Protein AF-X1D8L3-F1 (afdb_monomer_lite)

Secondary structure (DSSP, 8-state):
-HHHHHHHHHHTTSS--GGG--EEEEGGGHHHHHHHHHHTTTT-S-EEEES---

pLDDT: mean 81.24, std 8.23, range [52.66, 92.0]

Structure (mmCIF, N/CA/C/O backbone):
data_AF-X1D8L3-F1
#
_entry.id   AF-X1D8L3-F1
#
loop_
_atom_site.g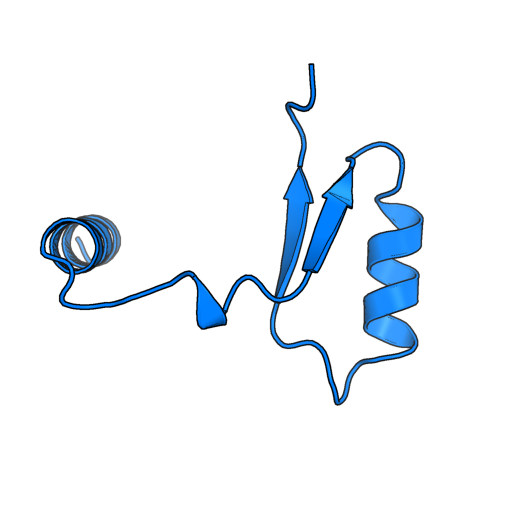roup_PDB
_atom_site.id
_atom_site.type_symbol
_atom_site.label_atom_id
_atom_site.label_alt_id
_atom_site.label_comp_id
_atom_site.label_asym_id
_atom_site.label_entity_id
_atom_site.label_seq_id
_atom_site.pdbx_PDB_ins_code
_atom_site.Cartn_x
_atom_site.Cartn_y
_atom_site.Cartn_z
_atom_site.occupancy
_atom_site.B_iso_or_equiv
_atom_site.auth_seq_id
_atom_site.auth_comp_id
_atom_site.auth_asym_id
_atom_site.auth_atom_id
_atom_site.pdbx_PDB_model_num
ATOM 1 N N . ASP A 1 1 ? 15.190 10.486 -11.787 1.00 75.12 1 ASP A N 1
ATOM 2 C CA . ASP A 1 1 ? 15.868 9.278 -12.303 1.00 75.1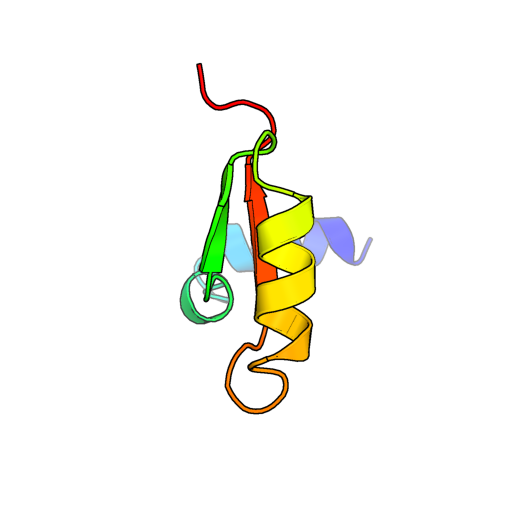2 1 ASP A CA 1
ATOM 3 C C . ASP A 1 1 ? 15.616 8.034 -11.458 1.00 75.12 1 ASP A C 1
ATOM 5 O O . ASP A 1 1 ? 15.161 7.041 -12.014 1.00 75.12 1 ASP A O 1
ATOM 9 N N . ASP A 1 2 ? 15.777 8.089 -10.132 1.00 85.69 2 ASP A N 1
ATOM 10 C CA . ASP A 1 2 ? 15.606 6.922 -9.239 1.00 85.69 2 ASP A CA 1
ATOM 11 C C . ASP A 1 2 ? 14.238 6.230 -9.322 1.00 85.69 2 ASP A C 1
ATOM 13 O O . ASP A 1 2 ? 14.155 5.004 -9.297 1.00 85.69 2 ASP A O 1
ATOM 17 N N . TYR A 1 3 ? 13.160 7.002 -9.482 1.00 86.31 3 TYR A N 1
ATOM 18 C CA . TYR A 1 3 ? 11.810 6.459 -9.660 1.00 86.31 3 TYR A CA 1
ATOM 19 C C . TYR A 1 3 ? 11.693 5.577 -10.912 1.00 86.31 3 TYR A C 1
ATOM 21 O O . TYR A 1 3 ? 11.201 4.454 -10.837 1.00 86.31 3 TYR A O 1
ATOM 29 N N . ASN A 1 4 ? 12.212 6.052 -12.049 1.00 91.00 4 ASN A N 1
ATOM 30 C CA . ASN A 1 4 ? 12.193 5.295 -13.302 1.00 91.00 4 ASN A CA 1
ATOM 31 C C . ASN A 1 4 ? 13.020 4.017 -13.164 1.00 91.00 4 ASN A C 1
ATOM 33 O O . ASN A 1 4 ? 12.608 2.954 -13.624 1.00 91.00 4 ASN A O 1
ATOM 37 N N . LYS A 1 5 ? 14.154 4.096 -12.456 1.00 90.06 5 LYS A N 1
ATOM 38 C CA . LYS A 1 5 ? 14.982 2.919 -12.213 1.00 90.06 5 LYS A CA 1
ATOM 39 C C . LYS A 1 5 ? 14.293 1.888 -11.322 1.00 90.06 5 LYS A C 1
ATOM 41 O O . LYS A 1 5 ? 14.420 0.691 -11.565 1.00 90.06 5 LYS A O 1
ATOM 46 N N . ALA A 1 6 ? 13.554 2.341 -10.312 1.00 87.94 6 ALA A N 1
ATOM 47 C CA . ALA A 1 6 ? 12.763 1.467 -9.458 1.00 87.94 6 ALA A CA 1
ATOM 48 C C . ALA A 1 6 ? 11.663 0.745 -10.253 1.00 87.94 6 ALA A C 1
ATOM 50 O O . ALA A 1 6 ? 11.501 -0.459 -10.072 1.00 87.94 6 ALA A O 1
ATOM 51 N N . ILE A 1 7 ? 10.978 1.437 -11.174 1.00 88.69 7 ILE A N 1
ATOM 52 C CA . ILE A 1 7 ? 9.989 0.814 -12.069 1.00 88.69 7 ILE A CA 1
ATOM 53 C C . ILE A 1 7 ? 10.643 -0.274 -12.921 1.00 88.69 7 ILE A C 1
ATOM 55 O O . ILE A 1 7 ? 10.174 -1.406 -12.905 1.00 88.69 7 ILE A O 1
ATOM 59 N N . GLU A 1 8 ? 11.764 0.019 -13.587 1.00 90.88 8 GLU A N 1
ATOM 60 C CA . GLU A 1 8 ? 12.464 -0.973 -14.419 1.00 90.88 8 GLU A CA 1
ATOM 61 C C . GLU A 1 8 ? 12.832 -2.246 -13.641 1.00 90.88 8 GLU A C 1
ATOM 63 O O . GLU A 1 8 ? 12.768 -3.353 -14.173 1.00 90.88 8 GLU A O 1
ATOM 68 N N . LEU A 1 9 ? 13.245 -2.105 -12.379 1.00 89.06 9 LEU A N 1
ATOM 69 C CA . LEU A 1 9 ? 13.627 -3.235 -11.530 1.00 89.06 9 LEU A CA 1
ATOM 70 C C . LEU A 1 9 ? 12.421 -4.078 -11.096 1.00 89.06 9 LEU A C 1
ATOM 72 O O . LEU A 1 9 ? 12.550 -5.300 -10.973 1.00 89.06 9 LEU A O 1
ATOM 76 N N . VAL A 1 10 ? 11.271 -3.439 -10.882 1.00 88.00 10 VAL A N 1
ATOM 77 C CA . VAL A 1 10 ? 10.001 -4.104 -10.565 1.00 88.00 10 VAL A CA 1
ATOM 78 C C . VAL A 1 10 ? 9.449 -4.811 -11.804 1.00 88.00 10 VAL A C 1
ATOM 80 O O . VAL A 1 10 ? 9.142 -6.000 -11.733 1.00 88.00 10 VAL A O 1
ATOM 83 N N . ASP A 1 11 ? 9.434 -4.139 -12.957 1.00 87.88 11 ASP A N 1
ATOM 84 C CA . ASP A 1 11 ? 8.981 -4.698 -14.238 1.00 87.88 11 ASP A CA 1
ATOM 85 C C . ASP A 1 11 ? 9.847 -5.884 -14.677 1.00 87.88 11 ASP A C 1
ATOM 87 O O . ASP A 1 11 ? 9.343 -6.914 -15.130 1.00 87.88 11 ASP A O 1
ATOM 91 N N . ALA A 1 12 ? 11.164 -5.793 -14.467 1.00 92.00 12 ALA A N 1
ATOM 92 C CA . ALA A 1 12 ? 12.099 -6.884 -14.722 1.00 92.00 12 ALA A CA 1
ATOM 93 C C . ALA A 1 12 ? 12.019 -8.027 -13.688 1.00 92.00 12 ALA A C 1
ATOM 95 O O . ALA A 1 12 ? 12.845 -8.942 -13.743 1.00 92.00 12 ALA A O 1
ATOM 96 N N . LYS A 1 13 ? 11.076 -7.980 -12.732 1.00 85.94 13 LYS A N 1
ATOM 97 C CA . LYS A 1 13 ? 10.896 -8.944 -11.629 1.00 85.94 13 LYS A CA 1
ATOM 98 C C . LYS A 1 13 ? 12.148 -9.159 -10.770 1.00 85.94 13 LYS A C 1
ATOM 100 O O . LYS A 1 13 ? 12.294 -10.193 -10.123 1.00 85.94 13 LYS A O 1
ATOM 105 N N . LYS A 1 14 ? 13.065 -8.187 -10.756 1.00 87.44 14 LYS A N 1
ATOM 106 C CA . LYS A 1 14 ? 14.277 -8.219 -9.922 1.00 87.44 14 LYS A CA 1
ATOM 107 C C . LYS A 1 14 ? 13.992 -7.780 -8.488 1.00 87.44 14 LYS A C 1
ATOM 109 O O . LYS A 1 14 ? 14.766 -8.103 -7.593 1.00 87.44 14 LYS A O 1
ATOM 114 N N . ILE A 1 15 ? 12.897 -7.048 -8.279 1.00 85.12 15 ILE A N 1
ATOM 115 C CA . ILE A 1 15 ? 12.409 -6.607 -6.972 1.00 85.12 15 ILE A CA 1
ATOM 116 C C . ILE A 1 15 ? 10.917 -6.937 -6.872 1.00 85.12 15 ILE A C 1
ATOM 118 O O . ILE A 1 15 ? 10.124 -6.452 -7.676 1.00 85.12 15 ILE A O 1
ATOM 122 N N . THR A 1 16 ? 10.527 -7.717 -5.861 1.00 81.94 16 THR A N 1
ATOM 123 C CA . THR A 1 16 ? 9.118 -8.027 -5.574 1.00 81.94 16 THR A CA 1
ATOM 124 C C . THR A 1 16 ? 8.606 -7.121 -4.460 1.00 81.94 16 THR A C 1
ATOM 126 O O . THR A 1 16 ? 9.083 -7.193 -3.329 1.00 81.94 16 THR A O 1
ATOM 129 N N . LEU A 1 17 ? 7.623 -6.272 -4.768 1.00 80.44 17 LEU A N 1
ATOM 130 C CA . LEU A 1 17 ? 7.020 -5.347 -3.797 1.00 80.44 17 LEU A CA 1
ATOM 131 C C . LEU A 1 17 ? 5.853 -5.961 -3.012 1.00 80.44 17 LEU A C 1
ATOM 133 O O . LEU A 1 17 ? 5.481 -5.431 -1.969 1.00 80.44 17 LEU A O 1
ATOM 137 N N . GLU A 1 18 ? 5.298 -7.076 -3.490 1.00 75.31 18 GLU A N 1
ATOM 138 C CA . GLU A 1 18 ? 4.127 -7.748 -2.909 1.00 75.31 18 GLU A CA 1
ATOM 139 C C . GLU A 1 18 ? 4.282 -8.085 -1.413 1.00 75.31 18 GLU A C 1
ATOM 141 O O . GLU A 1 18 ? 3.354 -7.800 -0.659 1.00 75.31 18 GLU A O 1
ATOM 146 N N . PRO A 1 19 ? 5.435 -8.580 -0.908 1.00 77.56 19 PRO A N 1
ATOM 147 C CA . PRO A 1 19 ? 5.588 -8.876 0.521 1.00 77.56 19 PRO A CA 1
ATOM 148 C C . PRO A 1 19 ? 5.500 -7.640 1.425 1.00 77.56 19 PRO A C 1
ATOM 150 O O . PRO A 1 19 ? 5.213 -7.757 2.615 1.00 77.56 19 PRO A O 1
ATOM 153 N N . LEU A 1 20 ? 5.742 -6.446 0.873 1.00 74.56 20 LEU A N 1
ATOM 154 C CA . LEU A 1 20 ? 5.612 -5.186 1.600 1.00 74.56 20 LEU A CA 1
ATOM 155 C C . LEU A 1 20 ? 4.155 -4.708 1.662 1.00 74.56 20 LEU A C 1
ATOM 157 O O . LEU A 1 20 ? 3.862 -3.805 2.435 1.00 74.56 20 LEU A O 1
ATOM 161 N N . MET A 1 21 ? 3.239 -5.279 0.876 1.00 73.44 21 MET A N 1
ATOM 162 C CA . MET A 1 21 ? 1.814 -4.929 0.852 1.00 73.44 21 MET A CA 1
ATOM 163 C C . MET A 1 21 ? 1.043 -5.682 1.937 1.00 73.44 21 MET A C 1
ATOM 165 O O . MET A 1 21 ? 0.221 -6.550 1.667 1.00 73.44 21 MET A O 1
ATOM 169 N N . THR A 1 22 ? 1.352 -5.380 3.199 1.00 69.50 22 THR A N 1
ATOM 170 C CA . THR A 1 22 ? 0.893 -6.186 4.341 1.00 69.50 22 THR A CA 1
ATOM 171 C C . THR A 1 22 ? -0.599 -6.022 4.642 1.00 69.50 22 THR A C 1
ATOM 173 O O . THR A 1 22 ? -1.214 -6.963 5.135 1.00 69.50 22 THR A O 1
ATOM 176 N N . MET A 1 23 ? -1.187 -4.848 4.383 1.00 79.94 23 MET A N 1
ATOM 177 C CA . MET A 1 23 ? -2.592 -4.556 4.698 1.00 79.94 23 MET A CA 1
ATOM 178 C C . MET A 1 23 ? -3.201 -3.542 3.733 1.00 79.94 23 MET A C 1
ATOM 180 O O . MET A 1 23 ? -2.583 -2.515 3.463 1.00 79.94 23 MET A O 1
ATOM 184 N N . HIS A 1 24 ? -4.438 -3.792 3.305 1.00 83.38 24 HIS A N 1
ATOM 185 C CA . HIS A 1 24 ? -5.244 -2.886 2.486 1.00 83.38 24 HIS A CA 1
ATOM 186 C C . HIS A 1 24 ? -6.531 -2.512 3.222 1.00 83.38 24 HIS A C 1
ATOM 188 O O . HIS A 1 24 ? -7.150 -3.360 3.867 1.00 83.38 24 HIS A O 1
ATOM 194 N N . PHE A 1 25 ? -6.928 -1.247 3.119 1.00 84.88 25 PHE A N 1
ATOM 195 C CA . PHE A 1 25 ? -8.194 -0.736 3.630 1.00 84.88 25 PHE A CA 1
ATOM 196 C C . PHE A 1 25 ? -8.935 0.013 2.520 1.00 84.88 25 PHE A C 1
ATOM 198 O O . PHE A 1 25 ? -8.299 0.767 1.780 1.00 84.88 25 PHE A O 1
ATOM 205 N N . PRO A 1 26 ? -10.265 -0.133 2.410 1.00 87.06 26 PRO A N 1
ATOM 206 C CA . PRO A 1 26 ? -11.044 0.736 1.542 1.00 87.06 26 PRO A CA 1
ATOM 207 C C . PRO A 1 26 ? -10.964 2.180 2.049 1.00 87.06 26 PRO A C 1
ATOM 209 O O . PRO A 1 26 ? -10.839 2.419 3.253 1.00 87.06 26 PRO A O 1
ATOM 212 N N . PHE A 1 27 ? -11.059 3.153 1.142 1.00 86.06 27 PHE A N 1
ATOM 213 C CA . PHE A 1 27 ? -10.988 4.574 1.498 1.00 86.06 27 PHE A CA 1
ATOM 214 C C . PHE A 1 27 ? -12.018 4.996 2.554 1.00 86.06 27 PHE A C 1
ATOM 216 O O . PHE A 1 27 ? -11.698 5.787 3.440 1.00 86.06 27 PHE A O 1
ATOM 223 N N . GLU A 1 28 ? -13.217 4.414 2.525 1.00 86.81 28 GLU A N 1
ATOM 224 C CA . GLU A 1 28 ? -14.268 4.650 3.526 1.00 86.81 28 GLU A CA 1
ATOM 225 C C . GLU A 1 28 ? -13.810 4.316 4.958 1.00 86.81 28 GLU A C 1
ATOM 227 O O . GLU A 1 28 ? -14.217 4.964 5.923 1.00 86.81 28 GLU A O 1
ATOM 232 N N . ASP A 1 29 ? -12.889 3.359 5.093 1.00 87.88 29 ASP A N 1
ATOM 233 C CA . ASP A 1 29 ? -12.333 2.887 6.358 1.00 87.88 29 ASP A CA 1
ATOM 234 C C . ASP A 1 29 ? -10.958 3.495 6.679 1.00 87.88 29 ASP A C 1
ATOM 236 O O . ASP A 1 29 ? -10.225 2.967 7.520 1.00 87.88 29 ASP A O 1
ATOM 240 N N . TYR A 1 30 ? -10.606 4.639 6.084 1.00 85.19 30 TYR A N 1
ATOM 241 C CA . TYR A 1 30 ? -9.339 5.337 6.340 1.00 85.19 30 TYR A CA 1
ATOM 242 C C . TYR A 1 30 ? -9.040 5.491 7.839 1.00 85.19 30 TYR A C 1
ATOM 244 O O . TYR A 1 30 ? -7.947 5.167 8.293 1.00 85.19 30 TYR A O 1
ATOM 252 N N . ASN A 1 31 ? -10.029 5.878 8.651 1.00 86.19 31 ASN A N 1
ATOM 253 C CA . ASN A 1 31 ? -9.855 6.004 10.104 1.00 86.19 31 ASN A CA 1
ATOM 254 C C . ASN A 1 31 ? -9.513 4.669 10.791 1.00 86.19 31 ASN A C 1
ATOM 256 O O . ASN A 1 31 ? -8.722 4.640 11.737 1.00 86.19 31 ASN A O 1
ATOM 260 N N . LYS A 1 32 ? -10.074 3.549 10.312 1.00 85.69 32 LYS A N 1
ATOM 261 C CA . LYS A 1 32 ? -9.732 2.215 10.823 1.00 85.69 32 LYS A CA 1
ATOM 262 C C . LYS A 1 32 ? -8.299 1.842 10.454 1.00 85.69 32 LYS A C 1
ATOM 264 O O . LYS A 1 32 ? -7.634 1.213 11.271 1.00 85.69 32 LYS A O 1
ATOM 269 N N . ALA A 1 33 ? -7.807 2.274 9.290 1.00 85.75 33 ALA A N 1
ATOM 270 C CA . ALA A 1 33 ? -6.417 2.072 8.888 1.00 85.75 33 ALA A CA 1
ATOM 271 C C . ALA A 1 33 ? -5.442 2.735 9.879 1.00 85.75 33 ALA A C 1
ATOM 273 O O . ALA A 1 33 ? -4.497 2.089 10.327 1.00 85.75 33 ALA A O 1
ATOM 274 N N . TYR A 1 34 ? -5.711 3.976 10.309 1.00 84.75 34 TYR A N 1
ATOM 275 C CA . TYR A 1 34 ? -4.890 4.655 11.327 1.00 84.75 34 TYR A CA 1
ATOM 276 C C . TYR A 1 34 ? -4.925 3.957 12.674 1.00 84.75 34 TYR A C 1
ATOM 278 O O . TYR A 1 34 ? -3.878 3.727 13.276 1.00 84.75 34 TYR A O 1
ATOM 286 N N . LYS A 1 35 ? -6.122 3.579 13.133 1.00 86.25 35 LYS A N 1
ATOM 287 C CA . LYS A 1 35 ? -6.265 2.842 14.388 1.00 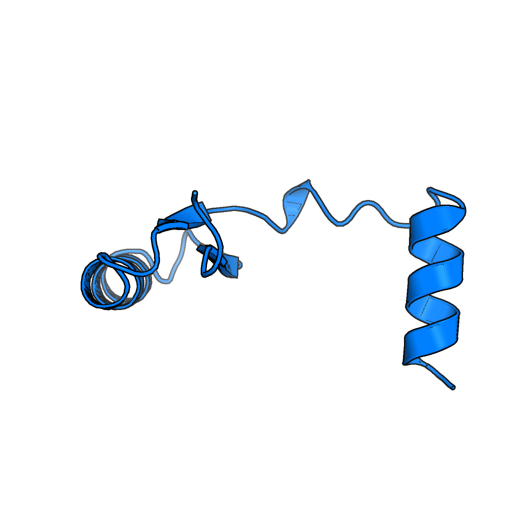86.25 35 LYS A CA 1
ATOM 288 C C . LYS A 1 35 ? -5.528 1.501 14.338 1.00 86.25 35 LYS A C 1
ATOM 290 O O . LYS A 1 35 ? -4.879 1.117 15.299 1.00 86.25 35 LYS A O 1
ATOM 295 N N . PHE A 1 36 ? -5.569 0.818 13.198 1.00 83.88 36 PHE A N 1
ATOM 296 C CA . PHE A 1 36 ? -4.867 -0.445 13.001 1.00 83.88 36 PHE A CA 1
ATOM 297 C C . PHE A 1 36 ? -3.341 -0.291 13.040 1.00 83.88 36 PHE A C 1
ATOM 299 O O . PHE A 1 36 ? -2.664 -1.155 13.595 1.00 83.88 36 PHE A O 1
ATOM 306 N N . ILE A 1 37 ? -2.796 0.796 12.480 1.00 83.25 37 ILE A N 1
ATOM 307 C CA . ILE A 1 37 ? -1.369 1.126 12.610 1.00 83.25 37 ILE A CA 1
ATOM 308 C C . ILE A 1 37 ? -1.026 1.349 14.081 1.00 83.25 37 ILE A C 1
ATOM 310 O O . ILE A 1 37 ? -0.020 0.824 14.545 1.00 83.25 37 ILE A O 1
ATOM 314 N N . ASP A 1 38 ? -1.862 2.088 14.813 1.00 83.44 38 ASP A N 1
ATOM 315 C CA . ASP A 1 38 ? -1.611 2.41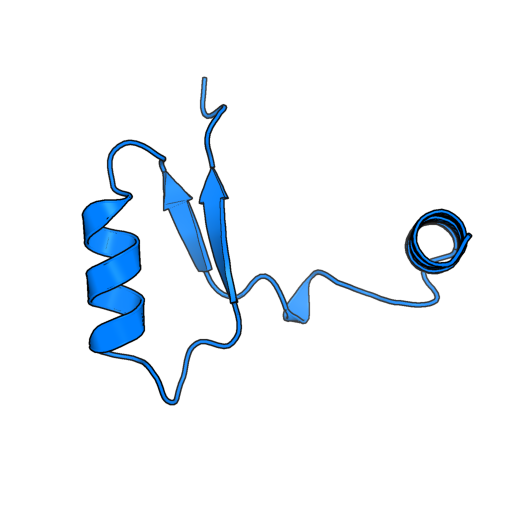5 16.217 1.00 83.44 38 ASP A CA 1
ATOM 316 C C . ASP A 1 38 ? -1.646 1.174 17.125 1.00 83.44 38 ASP A C 1
ATOM 318 O O . ASP A 1 38 ? -0.737 0.965 17.928 1.00 83.44 38 ASP A O 1
ATOM 322 N N . ASP A 1 39 ? -2.633 0.300 16.917 1.00 83.94 39 ASP A N 1
ATOM 323 C CA . ASP A 1 39 ? -2.825 -0.936 17.681 1.00 83.94 39 ASP A CA 1
ATOM 324 C C . ASP A 1 39 ? -1.781 -2.020 17.339 1.00 83.94 39 ASP A C 1
ATOM 326 O O . ASP A 1 39 ? -1.542 -2.933 18.134 1.00 83.94 39 ASP A O 1
ATOM 330 N N . LYS A 1 40 ? -1.176 -1.973 16.142 1.00 77.69 40 LYS A N 1
ATOM 331 C CA . LYS A 1 40 ? -0.279 -3.026 15.627 1.00 77.69 40 LYS A CA 1
ATOM 332 C C . LYS A 1 40 ? 1.056 -2.509 15.086 1.00 77.69 40 LYS A C 1
ATOM 334 O O . LYS A 1 40 ? 1.615 -3.121 14.173 1.00 77.69 40 LYS A O 1
ATOM 339 N N . LYS A 1 41 ? 1.604 -1.443 15.677 1.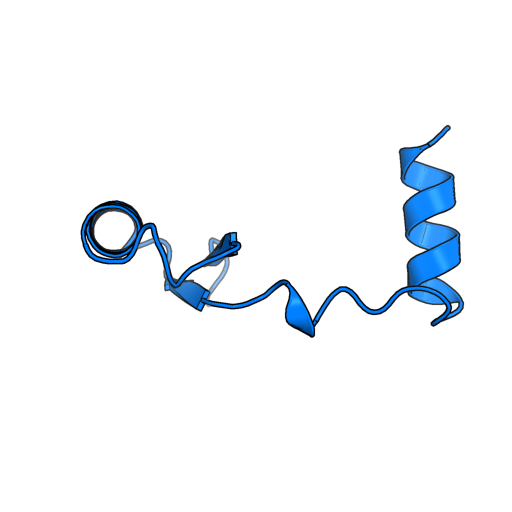00 69.25 41 LYS A N 1
ATOM 340 C CA . LYS A 1 41 ? 2.883 -0.815 15.272 1.00 69.25 41 LYS A CA 1
ATOM 341 C C . LYS A 1 41 ? 4.024 -1.811 15.048 1.00 69.25 41 LYS A C 1
ATOM 343 O O . LYS A 1 41 ? 4.784 -1.658 14.101 1.00 69.25 41 LYS A O 1
ATOM 348 N N . ASP A 1 42 ? 4.094 -2.865 15.860 1.00 70.19 42 ASP A N 1
ATOM 349 C CA . ASP A 1 42 ? 5.184 -3.849 15.808 1.00 70.19 42 ASP A CA 1
ATOM 350 C C . ASP A 1 42 ? 5.018 -4.922 14.717 1.00 70.19 42 ASP A C 1
ATOM 352 O O . ASP A 1 42 ? 5.947 -5.682 14.447 1.00 70.19 42 ASP A O 1
ATOM 356 N N . LYS A 1 43 ? 3.830 -5.044 14.108 1.00 67.44 43 LYS A N 1
ATOM 357 C CA . LYS A 1 43 ? 3.484 -6.158 13.200 1.00 67.44 43 LYS A CA 1
ATOM 358 C C . LYS A 1 43 ? 3.141 -5.727 11.781 1.00 67.44 43 LYS A C 1
ATOM 360 O O . LYS A 1 43 ? 2.906 -6.587 10.934 1.00 67.44 43 LYS A O 1
ATOM 365 N N . VAL A 1 44 ? 3.067 -4.426 11.516 1.00 65.56 44 VAL A N 1
ATOM 366 C CA . VAL A 1 44 ? 2.555 -3.903 10.249 1.00 65.56 44 VAL A CA 1
ATOM 367 C C . VAL A 1 44 ? 3.613 -3.017 9.619 1.00 65.56 44 VAL A C 1
ATOM 369 O O . VAL A 1 44 ? 3.944 -1.961 10.145 1.00 65.56 44 VAL A O 1
ATOM 372 N N . MET A 1 45 ? 4.154 -3.461 8.486 1.00 66.12 45 MET A N 1
ATOM 373 C CA . MET A 1 45 ? 5.233 -2.747 7.803 1.00 66.12 45 MET A CA 1
ATOM 374 C C . MET A 1 45 ? 4.713 -1.644 6.878 1.00 66.12 45 MET A C 1
ATOM 376 O O . MET A 1 45 ? 5.301 -0.566 6.817 1.00 66.12 45 MET A O 1
ATOM 380 N N . LYS A 1 46 ? 3.608 -1.886 6.162 1.00 78.06 46 LYS A N 1
ATOM 381 C CA . LYS A 1 46 ? 3.000 -0.890 5.273 1.00 78.06 46 LYS A CA 1
ATOM 382 C C . LYS A 1 46 ? 1.502 -1.135 5.122 1.00 78.06 46 LYS A C 1
ATOM 384 O O . LYS A 1 46 ? 1.069 -2.263 4.887 1.00 78.06 46 LYS A O 1
ATOM 389 N N . VAL A 1 47 ? 0.730 -0.062 5.263 1.00 82.19 47 VAL A N 1
ATOM 390 C CA . VAL A 1 47 ? -0.726 -0.049 5.100 1.00 82.19 47 VAL A CA 1
ATOM 391 C C . VAL A 1 47 ? -1.070 0.742 3.846 1.00 82.19 47 VAL A C 1
ATOM 393 O O . VAL A 1 47 ? -0.546 1.836 3.638 1.00 82.19 47 VAL A O 1
ATOM 396 N N . PHE A 1 48 ? -1.941 0.179 3.019 1.00 84.88 48 PHE A N 1
ATOM 397 C CA . PHE A 1 48 ? -2.422 0.757 1.774 1.00 84.88 48 PHE A CA 1
ATOM 398 C C . PHE A 1 48 ? -3.892 1.138 1.923 1.00 84.88 48 PHE A C 1
ATOM 400 O O . PHE A 1 48 ? -4.661 0.444 2.588 1.00 84.88 48 PHE A O 1
ATOM 407 N N . ILE A 1 49 ? -4.266 2.263 1.320 1.00 85.31 49 ILE A N 1
ATOM 408 C CA . ILE A 1 49 ? -5.653 2.712 1.249 1.00 85.31 49 ILE A CA 1
ATOM 409 C C . ILE A 1 49 ? -6.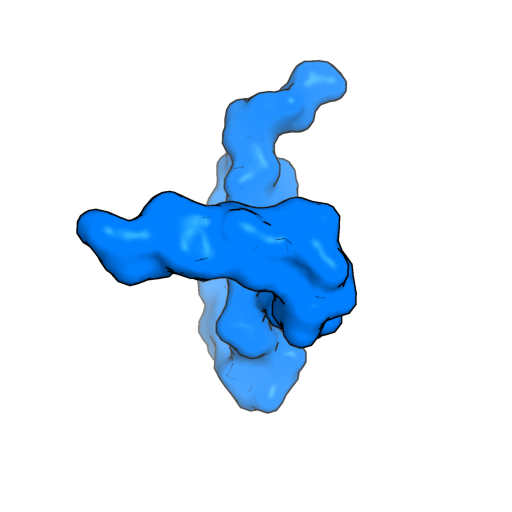066 2.707 -0.214 1.00 85.31 49 ILE A C 1
ATOM 411 O O . ILE A 1 49 ? -5.486 3.420 -1.036 1.00 85.31 49 ILE A O 1
ATOM 415 N N . ASP A 1 50 ? -7.083 1.917 -0.521 1.00 85.50 50 ASP A N 1
ATOM 416 C CA . ASP A 1 50 ? -7.601 1.764 -1.867 1.00 85.50 50 ASP A CA 1
ATOM 417 C C . ASP A 1 50 ? -8.659 2.845 -2.129 1.00 85.50 50 ASP A C 1
ATOM 419 O O . ASP A 1 50 ? -9.751 2.825 -1.561 1.00 85.50 50 ASP A O 1
ATOM 423 N N . VAL A 1 51 ? -8.324 3.806 -2.993 1.00 79.56 51 VAL A N 1
ATOM 424 C CA . VAL A 1 51 ? -9.162 4.986 -3.298 1.00 79.56 51 VAL A CA 1
ATOM 425 C C . VAL A 1 51 ? -10.126 4.795 -4.472 1.00 79.56 51 VAL A C 1
ATOM 427 O O . VAL A 1 51 ? -11.027 5.602 -4.652 1.00 79.56 51 VAL A O 1
ATOM 430 N N . ASN A 1 52 ? -9.957 3.724 -5.253 1.00 73.12 52 ASN A N 1
ATOM 431 C CA . ASN A 1 52 ? -10.730 3.444 -6.470 1.00 73.12 52 ASN A CA 1
ATOM 432 C C . ASN A 1 52 ? -11.405 2.060 -6.428 1.00 73.12 52 ASN A C 1
ATOM 434 O O . ASN A 1 52 ? -11.425 1.352 -7.435 1.00 73.12 52 ASN A O 1
ATOM 438 N N . GLN A 1 53 ? -11.943 1.649 -5.276 1.00 61.44 53 GLN A N 1
ATOM 439 C CA . GLN A 1 53 ? -12.825 0.480 -5.233 1.00 61.44 53 GLN A CA 1
ATOM 440 C C . GLN A 1 53 ? -14.177 0.884 -5.842 1.00 61.44 53 GLN A C 1
ATOM 442 O O . GLN A 1 53 ? -14.921 1.659 -5.248 1.00 61.44 53 GLN A O 1
ATOM 447 N N . LYS A 1 54 ? -14.421 0.455 -7.083 1.00 52.66 54 LYS A N 1
ATOM 448 C CA . LYS A 1 54 ? -15.708 0.590 -7.778 1.00 52.66 54 LYS A CA 1
ATOM 449 C C . LYS A 1 54 ? -16.621 -0.579 -7.450 1.00 52.66 54 LYS A C 1
ATOM 451 O O . LYS A 1 54 ? -16.088 -1.705 -7.345 1.00 52.66 54 LYS A O 1
#

Foldseek 3Di:
DVVVVVVVCVVVVVDDCVVLAQEEDEQVCVVVQVVCCVVPVPPHNDYYYDDDPD

Radius of gyration: 14.05 Å; chains: 1; bounding box: 32×18×32 Å

Organism: NCBI:txid412755

Sequence (54 aa):
DDYNKAIELVDAKKITLEPLMTMHFPFEDYNKAYKFIDDKKDKVMKVFIDVNQK